Protein AF-A0A437UJ36-F1 (afdb_monomer_lite)

Radius of gyration: 15.26 Å; chains: 1; bounding box: 29×44×38 Å

Structure (mmCIF, N/CA/C/O backbone):
data_AF-A0A437UJ36-F1
#
_entry.id   AF-A0A437UJ36-F1
#
loop_
_atom_site.group_PDB
_atom_site.id
_atom_site.type_symbol
_atom_site.label_atom_id
_atom_site.label_alt_id
_atom_site.label_comp_id
_atom_site.label_asym_id
_atom_site.label_entity_id
_atom_site.label_seq_id
_atom_site.pdbx_PDB_ins_code
_atom_site.Cartn_x
_atom_site.Cartn_y
_atom_site.Cartn_z
_atom_site.occupancy
_atom_site.B_iso_or_equiv
_atom_site.auth_seq_id
_atom_site.auth_comp_id
_atom_site.auth_asym_id
_atom_site.auth_atom_id
_atom_site.pdbx_PDB_model_num
ATOM 1 N N . MET A 1 1 ? -1.139 16.218 -2.090 1.00 79.06 1 MET A N 1
ATOM 2 C CA . MET A 1 1 ? -1.054 14.746 -1.953 1.00 79.06 1 MET A CA 1
ATOM 3 C C . MET A 1 1 ? -2.285 14.142 -2.629 1.00 79.06 1 MET A C 1
ATOM 5 O O . MET A 1 1 ? -3.162 14.906 -3.018 1.00 79.06 1 MET A O 1
ATOM 9 N N . ALA A 1 2 ? -2.324 12.838 -2.890 1.00 85.94 2 ALA A N 1
ATOM 10 C CA . ALA A 1 2 ? -3.456 12.157 -3.520 1.00 85.94 2 ALA A CA 1
ATOM 11 C C . ALA A 1 2 ? -4.027 11.108 -2.561 1.00 85.94 2 ALA A C 1
ATOM 13 O O . ALA A 1 2 ? -3.287 10.497 -1.793 1.00 85.94 2 ALA A O 1
ATOM 14 N N . LYS A 1 3 ? -5.347 10.924 -2.592 1.00 88.88 3 LYS A N 1
ATOM 15 C CA . LYS A 1 3 ? -6.033 9.933 -1.764 1.00 88.88 3 LYS A CA 1
ATOM 16 C C . LYS A 1 3 ? -6.095 8.605 -2.502 1.00 88.88 3 LYS A C 1
ATOM 18 O O . LYS A 1 3 ? -6.447 8.562 -3.684 1.00 88.88 3 LYS A O 1
ATOM 23 N N . TYR A 1 4 ? -5.758 7.545 -1.791 1.00 88.44 4 TYR A N 1
ATOM 24 C CA . TYR A 1 4 ? -5.798 6.179 -2.274 1.00 88.44 4 TYR A CA 1
ATOM 25 C C . TYR A 1 4 ? -6.598 5.335 -1.295 1.00 88.44 4 TYR A C 1
ATOM 27 O O . TYR A 1 4 ? -6.434 5.469 -0.089 1.00 88.44 4 TYR A O 1
ATOM 35 N N . GLU A 1 5 ? -7.459 4.477 -1.809 1.00 89.00 5 GLU A N 1
ATOM 36 C CA . GLU A 1 5 ? -8.129 3.448 -1.029 1.00 89.00 5 GLU A CA 1
ATOM 37 C C . GLU A 1 5 ? -7.338 2.152 -1.123 1.00 89.00 5 GLU A C 1
ATOM 39 O O . GLU A 1 5 ? -6.852 1.771 -2.191 1.00 89.00 5 GLU A O 1
ATOM 44 N N . VAL A 1 6 ? -7.194 1.484 0.009 1.00 90.44 6 VAL A N 1
ATOM 45 C CA . VAL A 1 6 ? -6.514 0.201 0.116 1.00 90.44 6 VAL A CA 1
ATOM 46 C C . VAL A 1 6 ? -7.466 -0.894 -0.362 1.00 90.44 6 VAL A C 1
ATOM 48 O O . VAL A 1 6 ? -8.476 -1.170 0.276 1.00 90.44 6 VAL A O 1
ATOM 51 N N . ALA A 1 7 ? -7.142 -1.545 -1.475 1.00 88.62 7 ALA A N 1
ATOM 52 C CA . ALA A 1 7 ? -7.933 -2.653 -2.013 1.00 88.62 7 ALA A CA 1
ATOM 53 C C . ALA A 1 7 ? -7.531 -4.013 -1.419 1.00 88.62 7 ALA A C 1
ATOM 55 O O . ALA A 1 7 ? -8.341 -4.938 -1.372 1.00 88.62 7 ALA A O 1
ATOM 56 N N . LYS A 1 8 ? -6.285 -4.146 -0.948 1.00 87.75 8 LYS A N 1
ATOM 57 C CA . LYS A 1 8 ? -5.753 -5.354 -0.297 1.00 87.75 8 LYS A CA 1
ATOM 58 C C . LYS A 1 8 ? -4.956 -4.963 0.937 1.00 87.75 8 LYS A C 1
ATOM 60 O O . LYS A 1 8 ? -4.200 -4.002 0.875 1.00 87.75 8 LYS A O 1
ATOM 65 N N . GLU A 1 9 ? -5.079 -5.723 2.024 1.00 90.19 9 GLU A N 1
ATOM 66 C CA . GLU A 1 9 ? -4.286 -5.470 3.229 1.00 90.19 9 GLU A CA 1
ATOM 67 C C . GLU A 1 9 ? -2.787 -5.584 2.913 1.00 90.19 9 GLU A C 1
ATOM 69 O O . GLU A 1 9 ? -2.336 -6.569 2.322 1.00 90.19 9 GLU A O 1
ATOM 74 N N . PHE A 1 10 ? -2.007 -4.576 3.307 1.00 88.12 10 PHE A N 1
ATOM 75 C CA . PHE A 1 10 ? -0.551 -4.623 3.219 1.00 88.12 10 PHE A CA 1
ATOM 76 C C . PHE A 1 10 ? 0.103 -3.962 4.422 1.00 88.12 10 PHE A C 1
ATOM 78 O O . PHE A 1 10 ? -0.437 -3.048 5.048 1.00 88.12 10 PHE A O 1
ATOM 85 N N . LYS A 1 11 ? 1.311 -4.426 4.736 1.00 88.06 11 LYS A N 1
ATOM 86 C CA . LYS A 1 11 ? 2.148 -3.832 5.770 1.00 88.06 11 LYS A CA 1
ATOM 87 C C . LYS A 1 11 ? 3.220 -2.983 5.122 1.00 88.06 11 LYS A C 1
ATOM 89 O O . LYS A 1 11 ? 4.054 -3.490 4.375 1.00 88.06 11 LYS A O 1
ATOM 94 N N . ASP A 1 12 ? 3.228 -1.705 5.454 1.00 84.44 12 ASP A N 1
ATOM 95 C CA . ASP A 1 12 ? 4.276 -0.810 5.003 1.00 84.44 12 ASP A CA 1
ATOM 96 C C . ASP A 1 12 ? 5.577 -1.102 5.760 1.00 84.44 12 ASP A C 1
ATOM 98 O O . ASP A 1 12 ? 5.639 -1.119 6.995 1.00 84.44 12 ASP A O 1
ATOM 102 N N . ALA A 1 13 ? 6.635 -1.389 5.005 1.00 79.69 13 ALA A N 1
ATOM 103 C CA . ALA A 1 13 ? 7.907 -1.816 5.575 1.00 79.69 13 ALA A CA 1
ATOM 104 C C . ALA A 1 13 ? 8.625 -0.688 6.338 1.00 79.69 13 ALA A C 1
ATOM 106 O O . ALA A 1 13 ? 9.398 -0.989 7.258 1.00 79.69 13 ALA A O 1
ATOM 107 N N . TYR A 1 14 ? 8.350 0.571 5.974 1.00 79.25 14 TYR A N 1
ATOM 108 C CA . TYR A 1 14 ? 9.010 1.777 6.473 1.00 79.25 14 TYR A CA 1
ATOM 109 C C . TYR A 1 14 ? 8.393 2.279 7.787 1.00 79.25 14 TYR A C 1
ATOM 111 O O . TYR A 1 14 ? 9.077 2.393 8.799 1.00 79.25 14 TYR A O 1
ATOM 119 N N . THR A 1 15 ? 7.085 2.512 7.798 1.00 82.06 15 THR A N 1
ATOM 120 C CA . THR A 1 15 ? 6.287 2.960 8.950 1.00 82.06 15 THR A CA 1
ATOM 121 C C . THR A 1 15 ? 5.896 1.821 9.886 1.00 82.06 15 THR A C 1
ATOM 123 O O . THR A 1 15 ? 5.424 2.074 10.991 1.00 82.06 15 THR A O 1
ATOM 126 N N . LYS A 1 16 ? 6.057 0.562 9.447 1.00 85.94 16 LYS A N 1
ATOM 127 C CA . LYS A 1 16 ? 5.559 -0.649 10.122 1.00 85.94 16 LYS A CA 1
ATOM 128 C C . LYS A 1 16 ? 4.039 -0.673 10.322 1.00 85.94 16 LYS A C 1
ATOM 130 O O . LYS A 1 16 ? 3.556 -1.574 11.011 1.00 85.94 16 LYS A O 1
ATOM 135 N N . LYS A 1 17 ? 3.292 0.256 9.714 1.00 87.25 17 LYS A N 1
ATOM 136 C CA . LYS A 1 17 ? 1.833 0.315 9.800 1.00 87.25 17 LYS A CA 1
ATOM 137 C C . LYS A 1 17 ? 1.211 -0.730 8.872 1.00 87.25 17 LYS A C 1
ATOM 139 O O . LYS A 1 17 ? 1.669 -0.923 7.746 1.00 87.25 17 LYS A O 1
ATOM 144 N N . THR A 1 18 ? 0.170 -1.398 9.352 1.00 89.38 18 THR A N 1
ATOM 145 C CA . THR A 1 18 ? -0.676 -2.259 8.520 1.00 89.38 18 THR A CA 1
ATOM 146 C C . THR A 1 18 ? -1.867 -1.447 8.036 1.00 89.38 18 THR A C 1
ATOM 148 O O . THR A 1 18 ? -2.572 -0.844 8.844 1.00 89.38 18 THR A O 1
ATOM 151 N N . TYR A 1 19 ? -2.060 -1.425 6.725 1.00 88.94 19 TYR A N 1
ATOM 152 C CA . TYR A 1 19 ? -3.164 -0.763 6.051 1.00 88.94 19 TYR A CA 1
ATOM 153 C C . TYR A 1 19 ? -4.230 -1.794 5.713 1.00 88.94 19 TYR A C 1
ATOM 155 O O . TYR A 1 19 ? -3.932 -2.779 5.040 1.00 88.94 19 TYR A O 1
ATOM 163 N N . GLN A 1 20 ? -5.452 -1.575 6.195 1.00 89.62 20 GLN A N 1
ATOM 164 C CA . GLN A 1 20 ? -6.570 -2.498 6.007 1.00 89.62 20 GLN A CA 1
ATOM 165 C C . GLN A 1 20 ? -7.364 -2.176 4.744 1.00 89.62 20 GLN A C 1
ATOM 167 O O . GLN A 1 20 ? -7.404 -1.030 4.304 1.00 89.62 20 GLN A O 1
ATOM 172 N N . VAL A 1 21 ? -8.026 -3.190 4.184 1.00 88.38 21 VAL A N 1
AT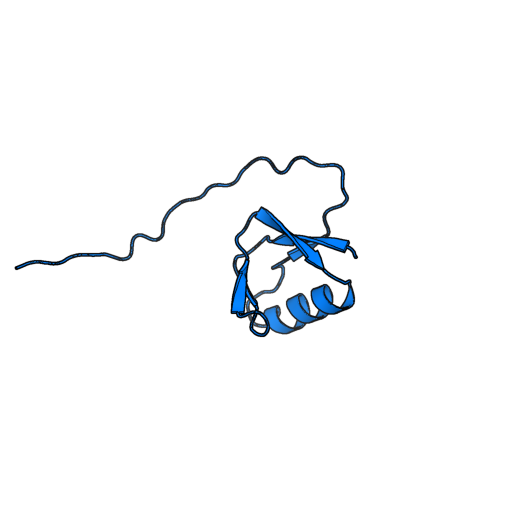OM 173 C CA . VAL A 1 21 ? -8.916 -3.025 3.027 1.00 88.38 21 VAL A CA 1
ATOM 174 C C . VAL A 1 21 ? -10.018 -2.008 3.345 1.00 88.38 21 VAL A C 1
ATOM 176 O O . VAL A 1 21 ? -10.663 -2.098 4.387 1.00 88.38 21 VAL A O 1
ATOM 179 N N . GLY A 1 22 ? -10.226 -1.042 2.452 1.00 84.81 22 GLY A N 1
ATOM 180 C CA . GLY A 1 22 ? -11.170 0.066 2.614 1.00 84.81 22 GLY A CA 1
ATOM 181 C C . GLY A 1 22 ? -10.619 1.269 3.389 1.00 84.81 22 GLY A C 1
ATOM 182 O O . GLY A 1 22 ? -11.308 2.282 3.495 1.00 84.81 22 GLY A O 1
ATOM 183 N N . GLU A 1 23 ? -9.389 1.210 3.917 1.00 87.62 23 GLU A N 1
ATOM 184 C CA . GLU A 1 23 ? -8.749 2.384 4.518 1.00 87.62 23 GLU A CA 1
ATOM 185 C C . GLU A 1 23 ? -8.370 3.390 3.420 1.00 87.62 23 GLU A C 1
ATOM 187 O O . GLU A 1 23 ? -7.743 3.039 2.417 1.00 87.62 23 GLU A O 1
ATOM 192 N N . VAL A 1 24 ? -8.735 4.661 3.614 1.00 88.31 24 VAL A N 1
ATOM 193 C CA . VAL A 1 24 ? -8.314 5.754 2.731 1.00 88.31 24 VAL A CA 1
ATOM 194 C C . VAL A 1 24 ? -7.056 6.388 3.293 1.00 88.31 24 VAL A C 1
ATOM 196 O O . VAL A 1 24 ? -7.055 6.959 4.383 1.00 88.31 24 VAL A O 1
ATOM 199 N N . ILE A 1 25 ? -5.990 6.324 2.511 1.00 87.50 25 ILE A N 1
ATOM 200 C CA . ILE A 1 25 ? -4.674 6.837 2.859 1.00 87.50 25 ILE A CA 1
ATOM 201 C C . ILE A 1 25 ? -4.287 7.962 1.915 1.00 87.50 25 ILE A C 1
ATOM 203 O O . ILE A 1 25 ? -4.534 7.918 0.709 1.00 87.50 25 ILE A O 1
ATOM 207 N N . GLU A 1 26 ? -3.668 8.998 2.466 1.00 88.69 26 GLU A N 1
ATOM 208 C CA . GLU A 1 26 ? -3.189 10.122 1.675 1.00 88.69 26 GLU A CA 1
ATOM 209 C C . GLU A 1 26 ? -1.691 9.955 1.414 1.00 88.69 26 GLU A C 1
ATOM 211 O O . GLU A 1 26 ? -0.873 9.959 2.331 1.00 88.69 26 GLU A O 1
ATOM 216 N N . LEU A 1 27 ? -1.333 9.755 0.147 1.00 86.44 27 LEU A N 1
ATOM 217 C CA . LEU A 1 27 ? 0.027 9.461 -0.295 1.00 86.44 27 LEU A CA 1
ATOM 218 C C . LEU A 1 27 ? 0.435 10.386 -1.442 1.00 86.44 27 LEU A C 1
ATOM 220 O O . LEU A 1 27 ? -0.385 10.973 -2.151 1.00 86.44 27 LEU A O 1
ATOM 224 N N . THR A 1 28 ? 1.735 10.523 -1.672 1.00 89.75 28 THR A N 1
ATOM 225 C CA . THR A 1 28 ? 2.233 11.146 -2.903 1.00 89.75 28 THR A CA 1
ATOM 226 C C . THR A 1 28 ? 2.187 10.143 -4.055 1.00 89.75 28 THR A C 1
ATOM 228 O O . THR A 1 28 ? 2.305 8.937 -3.845 1.00 89.75 28 THR A O 1
ATOM 231 N N . LYS A 1 29 ? 2.068 10.633 -5.297 1.00 87.00 29 LYS A N 1
ATOM 232 C CA . LYS A 1 29 ? 2.091 9.773 -6.496 1.00 87.00 29 LYS A CA 1
ATOM 233 C C . LYS A 1 29 ? 3.344 8.890 -6.554 1.00 87.00 29 LYS A C 1
ATOM 235 O O . LYS A 1 29 ? 3.261 7.743 -6.970 1.00 87.00 29 LYS A O 1
ATOM 240 N N . GLN A 1 30 ? 4.482 9.422 -6.102 1.00 89.56 30 GLN A N 1
ATOM 241 C CA . GLN A 1 30 ? 5.738 8.680 -6.029 1.00 89.56 30 GLN A CA 1
ATOM 242 C C . GLN A 1 30 ? 5.635 7.497 -5.060 1.00 89.56 30 GLN A C 1
ATOM 244 O O . GLN A 1 30 ? 5.928 6.376 -5.457 1.00 89.56 30 GLN A O 1
ATOM 249 N N . ARG A 1 31 ? 5.136 7.720 -3.834 1.00 87.50 31 ARG A N 1
ATOM 250 C CA . ARG A 1 31 ? 4.919 6.641 -2.857 1.00 87.50 31 ARG A CA 1
ATOM 251 C C . ARG A 1 31 ? 3.922 5.602 -3.353 1.00 87.50 31 ARG A C 1
ATOM 253 O O . ARG A 1 31 ? 4.161 4.416 -3.181 1.00 87.50 31 ARG A O 1
ATOM 260 N N . ALA A 1 32 ? 2.845 6.030 -4.008 1.00 86.75 32 ALA A N 1
ATOM 261 C CA . ALA A 1 32 ? 1.882 5.102 -4.589 1.00 86.75 32 ALA A CA 1
ATOM 262 C C . ALA A 1 32 ? 2.518 4.202 -5.662 1.00 86.75 32 ALA A C 1
ATOM 264 O O . ALA A 1 32 ? 2.281 2.997 -5.659 1.00 86.75 32 ALA A O 1
ATOM 265 N N . LYS A 1 33 ? 3.379 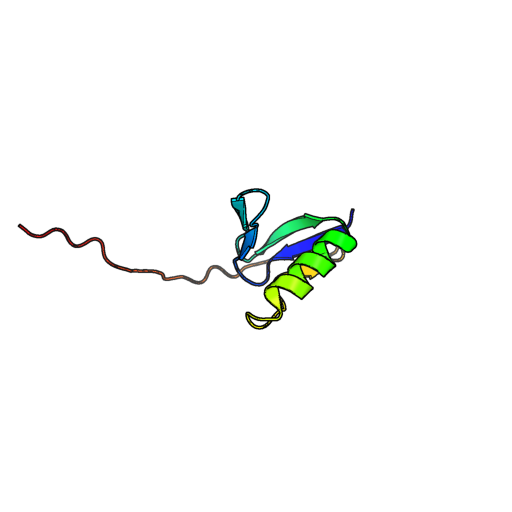4.762 -6.527 1.00 88.56 33 LYS A N 1
ATOM 266 C CA . LYS A 1 33 ? 4.137 3.962 -7.497 1.00 88.56 33 LYS A CA 1
ATOM 267 C C . LYS A 1 33 ? 5.085 2.989 -6.798 1.00 88.56 33 LYS A C 1
ATOM 269 O O . LYS A 1 33 ? 5.140 1.840 -7.200 1.00 88.56 33 LYS A O 1
ATOM 274 N N . GLU A 1 34 ? 5.814 3.420 -5.768 1.00 88.81 34 GLU A N 1
ATOM 275 C CA . GLU A 1 34 ? 6.707 2.521 -5.020 1.00 88.81 34 GLU A CA 1
ATOM 276 C C . GLU A 1 34 ? 5.955 1.357 -4.368 1.00 88.81 34 GLU A C 1
ATOM 278 O O . GLU A 1 34 ? 6.459 0.238 -4.344 1.00 88.81 34 GLU A O 1
ATOM 283 N N . ILE A 1 35 ? 4.758 1.605 -3.832 1.00 86.31 35 ILE A N 1
ATOM 284 C CA . ILE A 1 35 ? 3.919 0.554 -3.246 1.00 86.31 35 ILE A CA 1
ATOM 285 C C . ILE A 1 35 ? 3.505 -0.448 -4.326 1.00 86.31 35 ILE A C 1
ATOM 287 O O . ILE A 1 35 ? 3.642 -1.649 -4.114 1.00 86.31 35 ILE A O 1
ATOM 291 N N . ASP A 1 36 ? 3.041 0.032 -5.480 1.00 86.06 36 ASP A N 1
ATOM 292 C CA . ASP A 1 36 ? 2.645 -0.835 -6.592 1.00 86.06 36 ASP A CA 1
ATOM 293 C C . ASP A 1 36 ? 3.828 -1.653 -7.135 1.00 86.06 36 ASP A C 1
ATOM 295 O O . ASP A 1 36 ? 3.717 -2.866 -7.275 1.00 86.06 36 ASP A O 1
ATOM 299 N N . ASP A 1 37 ? 4.985 -1.017 -7.329 1.00 89.50 37 ASP A N 1
ATOM 300 C CA . ASP A 1 37 ? 6.217 -1.640 -7.832 1.00 89.50 37 ASP A CA 1
ATOM 301 C C . ASP A 1 37 ? 6.741 -2.721 -6.870 1.00 89.50 37 ASP A C 1
ATOM 303 O O . ASP A 1 37 ? 7.034 -3.839 -7.280 1.00 89.50 37 ASP A O 1
ATOM 307 N N . ASN A 1 38 ? 6.760 -2.442 -5.563 1.00 87.31 38 ASN A N 1
ATOM 308 C CA . ASN A 1 38 ? 7.181 -3.422 -4.558 1.00 87.31 38 ASN A CA 1
ATOM 309 C C . ASN A 1 38 ? 6.197 -4.590 -4.424 1.00 87.31 38 ASN A C 1
ATOM 311 O O . ASN A 1 38 ? 6.598 -5.726 -4.161 1.00 87.31 38 ASN A O 1
ATOM 315 N N . LEU A 1 39 ? 4.899 -4.317 -4.563 1.00 85.56 39 LEU A N 1
ATOM 316 C CA . LEU A 1 39 ? 3.848 -5.309 -4.369 1.00 85.56 39 LEU A CA 1
ATOM 317 C C . LEU A 1 39 ? 3.421 -6.002 -5.672 1.00 85.56 39 LEU A C 1
ATOM 319 O O . LEU A 1 39 ? 2.600 -6.923 -5.634 1.00 85.56 39 LEU A O 1
ATOM 323 N N . VAL A 1 40 ? 4.016 -5.640 -6.815 1.00 88.19 40 VAL A N 1
ATOM 324 C CA . VAL A 1 40 ? 3.778 -6.294 -8.111 1.00 88.19 40 VAL A CA 1
ATOM 325 C C . VAL A 1 40 ? 4.112 -7.785 -8.046 1.00 88.19 40 VAL A C 1
ATOM 327 O O . VAL A 1 40 ? 3.352 -8.612 -8.546 1.00 88.19 40 VAL A O 1
ATOM 330 N N . ALA A 1 41 ? 5.178 -8.144 -7.323 1.00 86.00 41 ALA A N 1
ATOM 331 C CA . ALA A 1 41 ? 5.598 -9.528 -7.099 1.00 86.00 41 ALA A CA 1
ATOM 332 C C . ALA A 1 41 ? 4.573 -10.350 -6.293 1.00 86.00 41 ALA A C 1
ATOM 334 O O . ALA A 1 41 ? 4.576 -11.576 -6.357 1.00 86.00 41 ALA A O 1
ATOM 335 N N . PHE A 1 42 ? 3.675 -9.682 -5.565 1.00 83.44 42 PHE A N 1
ATOM 336 C CA . PHE A 1 42 ? 2.600 -10.295 -4.781 1.00 83.44 42 PHE A CA 1
ATOM 337 C C . PHE A 1 42 ? 1.232 -10.214 -5.488 1.00 83.44 42 PHE A C 1
ATOM 339 O O . PHE A 1 42 ? 0.194 -10.508 -4.893 1.00 83.44 42 PHE A O 1
ATOM 346 N N . GLY A 1 43 ? 1.216 -9.830 -6.770 1.00 83.81 43 GLY A N 1
ATOM 347 C CA . GLY A 1 43 ? 0.019 -9.755 -7.610 1.00 83.81 43 GLY A CA 1
ATOM 348 C C . GLY A 1 43 ? -0.543 -8.346 -7.813 1.00 83.81 43 GLY A C 1
ATOM 349 O O . GLY A 1 43 ? -1.581 -8.220 -8.460 1.00 83.81 43 GLY A O 1
ATOM 350 N N . GLY A 1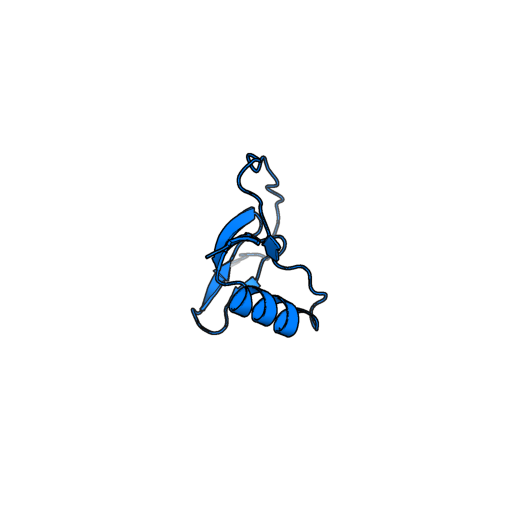 44 ? 0.111 -7.305 -7.280 1.00 86.19 44 GLY A N 1
ATOM 351 C CA . GLY A 1 44 ? -0.230 -5.897 -7.518 1.00 86.19 44 GLY A CA 1
ATOM 352 C C . GLY A 1 44 ? -1.638 -5.474 -7.068 1.00 86.19 44 GLY A C 1
ATOM 353 O O . GLY A 1 44 ? -2.392 -6.241 -6.449 1.00 86.19 44 GLY A O 1
ATOM 354 N N . GLY A 1 45 ? -1.990 -4.217 -7.366 1.00 85.25 45 GLY A N 1
ATOM 355 C CA . GLY A 1 45 ? -3.343 -3.685 -7.141 1.00 85.25 45 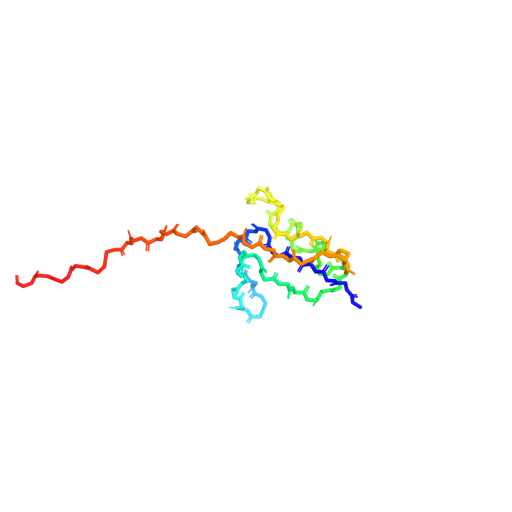GLY A CA 1
ATOM 356 C C . GLY A 1 45 ? -3.722 -3.554 -5.664 1.00 85.25 45 GLY A C 1
ATOM 357 O O . GLY A 1 45 ? -4.824 -3.917 -5.264 1.00 85.25 45 GLY A O 1
ATOM 358 N N . TYR A 1 46 ? -2.789 -3.094 -4.830 1.00 89.25 46 TYR A N 1
ATOM 359 C CA . TYR A 1 46 ? -3.013 -2.937 -3.388 1.00 89.25 46 TYR A CA 1
ATOM 360 C C . TYR A 1 46 ? -3.684 -1.618 -3.019 1.00 89.25 46 TYR A C 1
ATOM 362 O O . TYR A 1 46 ? -4.351 -1.535 -1.989 1.00 89.25 46 TYR A O 1
ATOM 370 N N . ILE A 1 47 ? -3.522 -0.595 -3.856 1.00 89.94 47 ILE A N 1
ATOM 371 C CA . ILE A 1 47 ? -4.067 0.742 -3.641 1.00 89.94 47 ILE A CA 1
ATOM 372 C C . ILE A 1 47 ? -4.696 1.277 -4.927 1.00 89.94 47 ILE A C 1
ATOM 374 O O . ILE A 1 47 ? -4.162 1.090 -6.018 1.00 89.94 47 ILE A O 1
ATOM 378 N N . HIS A 1 48 ? -5.823 1.967 -4.801 1.00 87.12 48 HIS A N 1
ATOM 379 C CA . HIS A 1 48 ? -6.565 2.558 -5.910 1.00 87.12 48 HIS A CA 1
ATOM 380 C C . HIS A 1 48 ? -6.754 4.048 -5.664 1.00 87.12 48 HIS A C 1
ATOM 382 O O . HIS A 1 48 ? -7.147 4.459 -4.578 1.00 87.12 48 HIS A O 1
ATOM 388 N N . GLN A 1 49 ? -6.471 4.888 -6.661 1.00 88.88 49 GLN A N 1
ATOM 389 C CA . GLN A 1 49 ? -6.650 6.329 -6.503 1.00 88.88 49 GLN A CA 1
ATOM 390 C C . GLN A 1 49 ? -8.144 6.668 -6.420 1.00 88.88 49 GLN A C 1
ATOM 392 O O . GLN A 1 49 ? -8.871 6.504 -7.400 1.00 88.88 49 GLN A O 1
ATOM 397 N N . VAL A 1 50 ? -8.588 7.206 -5.284 1.00 85.69 50 VAL A N 1
ATOM 398 C CA . VAL A 1 50 ? -9.974 7.650 -5.105 1.00 85.69 50 VAL A CA 1
ATOM 399 C C . VAL A 1 50 ? -10.105 9.121 -5.482 1.00 85.69 50 VAL A C 1
ATOM 401 O O . VAL A 1 50 ? -9.459 10.006 -4.914 1.00 85.69 50 VAL A O 1
ATOM 404 N N . LYS A 1 51 ? -10.951 9.406 -6.478 1.00 73.69 51 LYS A N 1
ATOM 405 C CA . LYS A 1 51 ? -11.430 10.768 -6.731 1.00 73.69 51 LYS A CA 1
ATOM 406 C C . LYS A 1 51 ? -12.510 11.052 -5.696 1.00 73.69 51 LYS A C 1
ATOM 408 O O . LYS A 1 51 ? -13.401 10.236 -5.499 1.00 73.69 51 LYS A O 1
ATOM 413 N N . SER A 1 52 ? -12.378 12.178 -5.004 1.00 57.91 52 SER A N 1
ATOM 414 C CA . SER A 1 52 ? -13.204 12.583 -3.864 1.00 57.91 52 SER A CA 1
ATOM 415 C C . SER A 1 52 ? -14.660 12.853 -4.286 1.00 57.91 52 SER A C 1
ATOM 417 O O . SER A 1 52 ? -15.071 14.004 -4.365 1.00 57.91 52 SER A O 1
ATOM 419 N N . SER A 1 53 ? -15.422 11.811 -4.626 1.00 51.72 53 SER A N 1
ATOM 420 C CA . SER A 1 53 ? -16.841 11.893 -4.997 1.00 51.72 53 SER A CA 1
ATOM 421 C C . SER A 1 53 ? -17.613 10.576 -4.807 1.00 51.72 53 SER A C 1
ATOM 423 O O . SER A 1 53 ? -18.652 10.402 -5.435 1.00 51.72 53 SER A O 1
ATOM 425 N N . ALA A 1 54 ? -17.144 9.646 -3.966 1.00 47.97 54 ALA A N 1
ATOM 426 C CA . ALA A 1 54 ? -17.893 8.427 -3.653 1.00 47.97 54 ALA A CA 1
ATOM 427 C C . ALA A 1 54 ? -17.818 8.081 -2.150 1.00 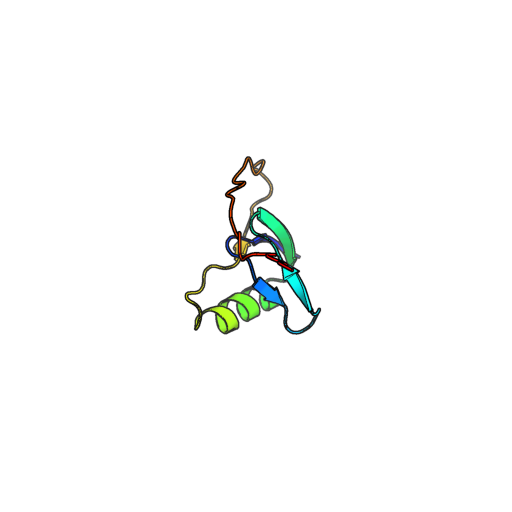47.97 54 ALA A C 1
ATOM 429 O O . ALA A 1 54 ? -16.712 8.027 -1.605 1.00 47.97 54 ALA A O 1
ATOM 430 N N . PRO A 1 55 ? -18.963 7.863 -1.471 1.00 47.00 55 PRO A N 1
ATOM 431 C CA . PRO A 1 55 ? -19.003 7.241 -0.155 1.00 47.00 55 PRO A CA 1
ATOM 432 C C . PRO A 1 55 ? -18.689 5.749 -0.307 1.00 47.00 55 PRO A C 1
ATOM 434 O O . PRO A 1 55 ? -19.332 5.040 -1.078 1.00 47.00 55 PRO A O 1
ATOM 437 N N . ILE A 1 56 ? -17.675 5.281 0.411 1.00 56.00 56 ILE A N 1
ATOM 438 C CA . ILE A 1 56 ? -17.220 3.893 0.360 1.00 56.00 56 ILE A CA 1
ATOM 439 C C . ILE A 1 56 ? -18.134 3.089 1.290 1.00 56.00 56 ILE A C 1
ATOM 441 O O . ILE A 1 56 ? -17.871 2.932 2.482 1.00 56.00 56 ILE A O 1
ATOM 445 N N . GLU A 1 57 ? -19.278 2.642 0.773 1.00 50.19 57 GLU A N 1
ATOM 446 C CA . GLU A 1 57 ? -20.082 1.623 1.439 1.00 50.19 57 GLU A CA 1
ATOM 447 C C . GLU A 1 57 ? -19.429 0.247 1.262 1.00 50.19 57 GLU A C 1
ATOM 449 O O . GLU A 1 57 ? -19.341 -0.263 0.152 1.00 50.19 57 GLU A O 1
ATOM 454 N N . LYS A 1 58 ? -19.056 -0.348 2.406 1.00 52.56 58 LYS A N 1
ATOM 455 C CA . LYS A 1 58 ? -18.981 -1.790 2.715 1.00 52.56 58 LYS A CA 1
ATOM 456 C C . LYS A 1 58 ? -18.148 -2.674 1.779 1.00 52.56 58 LYS A C 1
ATOM 458 O O . LYS A 1 58 ? -18.605 -3.001 0.699 1.00 52.56 58 LYS A O 1
ATOM 463 N N . VAL A 1 59 ? -17.131 -3.333 2.347 1.00 42.72 59 VAL A N 1
ATOM 464 C CA . VAL A 1 59 ? -17.184 -4.798 2.541 1.00 42.72 59 VAL A CA 1
ATOM 465 C C . VAL A 1 59 ? -16.442 -5.162 3.834 1.00 42.72 59 VAL A C 1
ATOM 467 O O . VAL A 1 59 ? -15.220 -5.248 3.871 1.00 42.72 59 VAL A O 1
ATOM 470 N N . GLN A 1 60 ? -17.207 -5.419 4.898 1.00 50.62 60 GLN A N 1
ATOM 471 C CA . GLN A 1 60 ? -16.794 -6.372 5.926 1.00 50.62 60 GLN A CA 1
ATOM 472 C C . GLN A 1 60 ? -16.919 -7.776 5.313 1.00 50.62 60 GLN A C 1
ATOM 474 O O . GLN A 1 60 ? -18.005 -8.168 4.888 1.00 50.62 60 GLN A O 1
ATOM 479 N N . LYS A 1 61 ? -15.810 -8.510 5.235 1.00 35.62 61 LYS A N 1
ATOM 480 C CA . LYS A 1 61 ? -15.759 -9.971 5.068 1.00 35.62 61 LYS A CA 1
ATOM 481 C C . LYS A 1 61 ? -14.556 -10.414 5.900 1.00 35.62 61 LYS A C 1
ATOM 483 O O . LYS A 1 61 ? -13.427 -10.106 5.545 1.00 35.62 61 LYS A O 1
ATOM 488 N N . ASP A 1 62 ? -14.771 -10.667 7.182 1.00 40.31 62 ASP A N 1
ATOM 489 C CA . ASP A 1 62 ? -15.094 -11.985 7.735 1.00 40.31 62 ASP A CA 1
ATOM 490 C C . ASP A 1 62 ? -13.956 -13.009 7.561 1.00 40.31 62 ASP A C 1
ATOM 492 O O . ASP A 1 62 ? -13.455 -13.243 6.464 1.00 40.31 62 ASP A O 1
ATOM 496 N N . GLU A 1 63 ? -13.594 -13.593 8.703 1.00 38.31 63 GLU A N 1
ATOM 497 C CA . GLU A 1 63 ? -12.774 -14.787 8.915 1.00 38.31 63 GLU A CA 1
ATOM 498 C C . GLU A 1 63 ? -11.253 -14.767 8.646 1.00 38.31 63 GLU A C 1
ATOM 500 O O .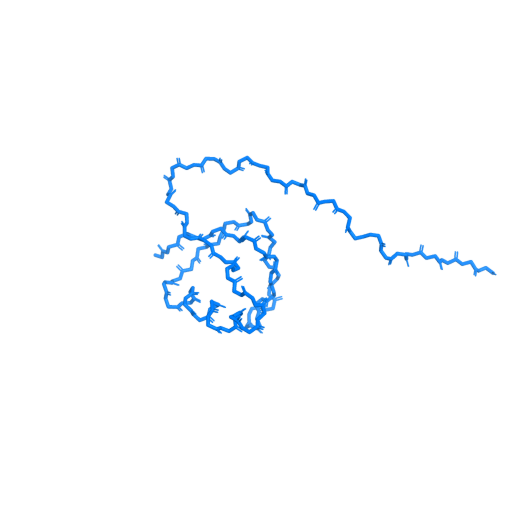 GLU A 1 63 ? -10.732 -15.186 7.615 1.00 38.31 63 GLU A O 1
ATOM 505 N N . GLN A 1 64 ? -10.504 -14.533 9.732 1.00 34.19 64 GLN A N 1
ATOM 506 C CA . GLN A 1 64 ? -9.457 -15.483 10.123 1.00 34.19 64 GLN A CA 1
ATOM 507 C C . GLN A 1 64 ? -9.791 -16.084 11.500 1.00 34.19 64 GLN A C 1
ATOM 509 O O . GLN A 1 64 ? -9.473 -15.479 12.524 1.00 34.19 64 GLN A O 1
ATOM 514 N N . PRO A 1 65 ? -10.358 -17.302 11.583 1.00 43.50 65 PRO A N 1
ATOM 515 C CA . PRO A 1 65 ? -10.256 -18.113 12.774 1.00 43.50 65 PRO A CA 1
ATOM 516 C C . PRO A 1 65 ? -9.046 -19.032 12.589 1.00 43.50 65 PRO A C 1
ATOM 518 O O . PRO A 1 65 ? -9.123 -20.086 11.959 1.00 43.50 65 PRO A O 1
ATOM 521 N N . LYS A 1 66 ? -7.899 -18.675 13.170 1.00 40.44 66 LYS A N 1
ATOM 522 C CA . LYS A 1 66 ? -6.850 -19.664 13.462 1.00 40.44 66 LYS A CA 1
ATOM 523 C C . LYS A 1 66 ? -6.569 -19.706 14.960 1.00 40.44 66 LYS A C 1
ATOM 525 O O . LYS A 1 66 ? -5.559 -19.236 15.458 1.00 40.44 66 LYS A O 1
ATOM 530 N N . LYS A 1 67 ? -7.550 -20.321 15.631 1.00 38.12 67 LYS A N 1
ATOM 531 C CA . LYS A 1 67 ? -7.450 -21.206 16.802 1.00 38.12 67 LYS A CA 1
ATOM 532 C C . LYS A 1 67 ? -6.569 -20.720 17.960 1.00 38.12 67 LYS A C 1
ATOM 534 O O . LYS A 1 67 ? -5.442 -21.169 18.136 1.00 38.12 67 LYS A O 1
ATOM 539 N N . ALA A 1 68 ? -7.198 -19.996 18.882 1.00 48.91 68 ALA A N 1
ATOM 540 C CA . ALA A 1 68 ? -6.990 -20.290 20.293 1.00 48.91 68 ALA A CA 1
ATOM 541 C C . ALA A 1 68 ? -7.660 -21.642 20.606 1.00 48.91 68 ALA A C 1
ATOM 543 O O . ALA A 1 68 ? -8.874 -21.796 20.488 1.00 48.91 68 ALA A O 1
ATOM 544 N N . SER A 1 69 ? -6.884 -22.651 20.986 1.00 45.38 69 SER A N 1
ATOM 545 C CA . SER A 1 69 ? -7.405 -23.808 21.717 1.00 45.38 69 SER A CA 1
ATOM 546 C C . SER A 1 69 ? -6.363 -24.273 22.718 1.00 45.38 69 SER A C 1
ATOM 548 O O . SER A 1 69 ? -5.405 -24.967 22.402 1.00 45.38 69 SER A O 1
ATOM 550 N N . LYS A 1 70 ? -6.595 -23.819 23.945 1.00 44.62 70 LYS A N 1
ATOM 551 C CA . LYS A 1 70 ? -6.045 -24.313 25.199 1.00 44.62 70 LYS A CA 1
ATOM 552 C C . LYS A 1 70 ? -6.904 -25.515 25.621 1.00 44.62 70 LYS A C 1
ATOM 554 O O . LYS A 1 70 ? -8.121 -25.367 25.703 1.00 44.62 70 LYS A O 1
ATOM 559 N N . LYS A 1 71 ? -6.309 -26.676 25.897 1.00 48.84 71 LYS A N 1
ATOM 560 C CA . LYS A 1 71 ? -6.881 -27.775 26.710 1.00 48.84 71 LYS A CA 1
ATOM 561 C C . LYS A 1 71 ? -5.683 -28.576 27.239 1.00 48.84 71 LYS A C 1
ATOM 563 O O . LYS A 1 71 ? -4.880 -29.011 26.425 1.00 48.84 71 LYS A O 1
ATOM 568 N N . LYS A 1 72 ? -5.327 -28.404 28.513 1.00 50.34 72 LYS A N 1
ATOM 569 C CA . LYS A 1 72 ? -5.881 -29.016 29.738 1.00 50.34 72 LYS A CA 1
ATOM 570 C C . LYS A 1 72 ? -5.230 -30.368 29.988 1.00 50.34 72 LYS A C 1
ATOM 572 O O . LYS A 1 72 ? -5.332 -31.214 29.081 1.00 50.34 72 LYS A O 1
#

Sequence (72 aa):
MAKYEVAKEFKDAYTKKTYQVGEVIELTKQRAKEIDDNLVAFGGGYIHQVKSSAPIEKVQKDEQPKKASKKK

pLDDT: mean 74.84, std 19.03, range [34.19, 90.44]

Foldseek 3Di:
DFKKAFCPWDQDPPVRDIHHHRDIDDDDPVVVVVVQVVCVVVVGDGIGTDDPDDDDDDDDDDDDPDDDDDDD

Organism: Enterococcus avium (NCBI:txid33945)

Secondary structure (DSSP, 8-state):
-EEEEESS-EE-TTT-PEEPTT-EEEE-HHHHHHHHHHHGGGTS--EEEPPS--------------------